Protein AF-A0A498J2A1-F1 (afdb_monomer)

Nearest PDB structures (foldseek):
  5bum-assembly1_B  TM=9.094E-01  e=3.222E-04  Equisetum arvense
  4pxv-assembly2_B  TM=9.288E-01  e=8.949E-04  Pteris ryukyuensis
  5k2l-assembly1_A  TM=9.044E-01  e=4.587E-03  Volvox carteri f. nagariensis
  5c8q-assembly1_B  TM=7.916E-01  e=1.917E-02  Pyricularia oryzae
  5jcd-assembly2_B  TM=8.273E-01  e=5.324E-02  Oryza sativa Japonica Group

Mean predicted aligned error: 19.8 Å

InterPro domains:
  IPR018392 LysM domain [PF01476] (88-125)
  IPR018392 LysM domain [PS51782] (82-126)
  IPR018392 LysM domain [cd00118] (83-124)
  IPR036779 LysM domain superfamily [G3DSA:3.10.350.10] (79-126)
  IPR036779 LysM domain superfamily [SSF54106] (81-125)
  IPR052210 Secreted LysM effector LysM1-like [PTHR34997] (77-129)

F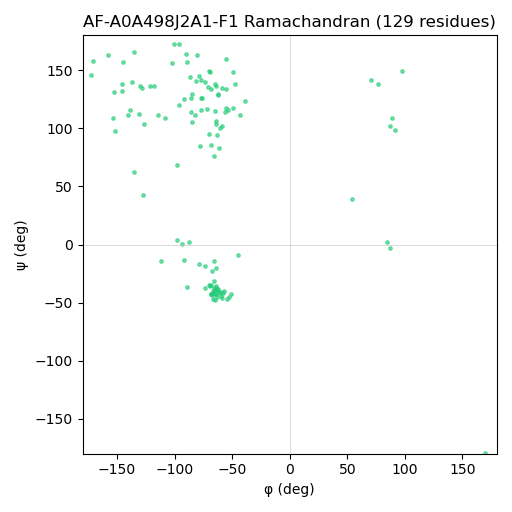oldseek 3Di:
DDDDDDDDDDDDDDDDDDDDDDDDDDDDDDDPDPDDPDPPPDPPPPCVVVVVVVVVVVVVVVVVVVVVCPDPPPDQPKFFPDKDFAAPPDALVVLCVVLVHDSVVQCLNVVVDDRVPDDGRDIGRSDIDGD

Structure (mmCIF, N/CA/C/O backbone):
data_AF-A0A498J2A1-F1
#
_entry.id   AF-A0A498J2A1-F1
#
loop_
_atom_site.group_PDB
_atom_site.id
_atom_site.type_symbol
_atom_site.label_atom_id
_atom_site.label_alt_id
_atom_site.label_comp_id
_atom_site.label_asym_id
_atom_site.label_entity_id
_atom_site.label_seq_id
_atom_site.pdbx_PDB_ins_code
_atom_site.Cartn_x
_atom_site.Cartn_y
_atom_site.Cartn_z
_atom_site.occupancy
_atom_site.B_iso_or_equiv
_atom_site.auth_seq_id
_atom_site.auth_comp_id
_atom_site.auth_asym_id
_atom_site.auth_atom_id
_atom_site.pdbx_PDB_model_num
ATOM 1 N N . MET A 1 1 ? 26.242 24.505 23.181 1.00 42.50 1 MET A N 1
ATOM 2 C CA . MET A 1 1 ? 27.355 23.572 23.480 1.00 42.50 1 MET A CA 1
ATOM 3 C C . MET A 1 1 ? 28.491 23.822 22.497 1.00 42.50 1 MET A C 1
ATOM 5 O O . MET A 1 1 ? 28.231 24.284 21.398 1.00 42.50 1 MET A O 1
ATOM 9 N N . LYS A 1 2 ? 29.730 23.666 22.969 1.00 45.69 2 LYS A N 1
ATOM 10 C CA . LYS A 1 2 ? 30.971 24.278 22.465 1.00 45.69 2 LYS A CA 1
ATOM 11 C C . LYS A 1 2 ? 31.439 23.726 21.110 1.00 45.69 2 LYS A C 1
ATOM 13 O O . LYS A 1 2 ? 31.528 22.516 20.944 1.00 45.69 2 LYS A O 1
ATOM 18 N N . SER A 1 3 ? 31.841 24.628 20.217 1.00 42.84 3 SER A N 1
ATOM 19 C CA . SER A 1 3 ? 32.760 24.374 19.101 1.00 42.84 3 SER A CA 1
ATOM 20 C C . SER A 1 3 ? 34.146 24.003 19.633 1.00 42.84 3 SER A C 1
ATOM 22 O O . SER A 1 3 ? 34.620 24.685 20.538 1.00 42.84 3 SER A O 1
ATOM 24 N N . PHE A 1 4 ? 34.829 23.011 19.054 1.00 43.72 4 PHE A N 1
ATOM 25 C CA . PHE A 1 4 ? 36.290 22.893 19.151 1.00 43.72 4 PHE A CA 1
ATOM 26 C C . PHE A 1 4 ? 36.890 22.304 17.866 1.00 43.72 4 PHE A C 1
ATOM 28 O O . PHE A 1 4 ? 36.383 21.348 17.289 1.00 43.72 4 PHE A O 1
ATOM 35 N N . GLN A 1 5 ? 37.939 22.986 17.417 1.00 46.00 5 GLN A N 1
ATOM 36 C CA . GLN A 1 5 ? 38.647 22.902 16.143 1.00 46.00 5 GLN A CA 1
ATOM 37 C C . GLN A 1 5 ? 39.658 21.747 16.057 1.00 46.00 5 GLN A C 1
ATOM 39 O O . GLN A 1 5 ? 40.117 21.218 17.068 1.00 46.00 5 GLN A O 1
ATOM 44 N N . LEU A 1 6 ? 40.032 21.441 14.807 1.00 41.44 6 LEU A N 1
ATOM 45 C CA . LEU A 1 6 ? 41.112 20.554 14.367 1.00 41.44 6 LEU A CA 1
ATOM 46 C C . LEU A 1 6 ? 42.463 20.836 15.052 1.00 41.44 6 LEU A C 1
ATOM 48 O O . LEU A 1 6 ? 42.846 21.987 15.253 1.00 41.44 6 LEU A O 1
ATOM 52 N N . SER A 1 7 ? 43.263 19.781 15.238 1.00 43.12 7 SER A N 1
ATOM 53 C CA . SER A 1 7 ? 44.711 19.883 15.454 1.00 43.12 7 SER A CA 1
ATOM 54 C C . SER A 1 7 ? 45.454 18.925 14.518 1.00 43.12 7 SER A C 1
ATOM 56 O O . SER A 1 7 ? 45.348 17.707 14.632 1.00 43.12 7 SER A O 1
ATOM 58 N N . GLN A 1 8 ? 46.187 19.500 13.561 1.00 42.88 8 GLN A N 1
ATOM 59 C CA . GLN A 1 8 ? 47.199 18.823 12.749 1.00 42.88 8 GLN A CA 1
ATOM 60 C C . GLN A 1 8 ? 48.502 18.678 13.551 1.00 42.88 8 GLN A C 1
ATOM 62 O O . GLN A 1 8 ? 48.917 19.624 14.220 1.00 42.88 8 GLN A O 1
ATOM 67 N N . ARG A 1 9 ? 49.237 17.574 13.361 1.00 42.66 9 ARG A N 1
ATOM 68 C CA . ARG A 1 9 ? 50.702 17.556 13.517 1.00 42.66 9 ARG A CA 1
ATOM 69 C C . ARG A 1 9 ? 51.355 16.737 12.407 1.00 42.66 9 ARG A C 1
ATOM 71 O O . ARG A 1 9 ? 51.170 15.531 12.313 1.00 42.66 9 ARG A O 1
ATOM 78 N N . ARG A 1 10 ? 52.139 17.441 11.587 1.00 47.00 10 ARG A N 1
ATOM 79 C CA . ARG A 1 10 ? 53.214 16.908 10.741 1.00 47.00 10 ARG A CA 1
ATOM 80 C C . ARG A 1 10 ? 54.376 16.437 11.615 1.00 47.00 10 ARG A C 1
ATOM 82 O O . ARG A 1 10 ? 54.718 17.119 12.579 1.00 47.00 10 ARG A O 1
ATOM 89 N N . SER A 1 11 ? 55.086 15.414 11.158 1.00 49.41 11 SER A N 1
ATOM 90 C CA . SER A 1 11 ? 56.524 15.274 11.406 1.00 49.41 11 SER A CA 1
ATOM 91 C C . SER A 1 11 ? 57.179 14.473 10.279 1.00 49.41 11 SER A C 1
ATOM 93 O O . SER A 1 11 ? 56.659 13.453 9.838 1.00 49.41 11 SER A O 1
ATOM 95 N N . SER A 1 12 ? 58.281 15.030 9.785 1.00 47.72 12 SER A N 1
ATOM 96 C CA . SER A 1 12 ? 59.022 14.718 8.560 1.00 47.72 12 SER A CA 1
ATOM 97 C C . SER A 1 12 ? 60.217 13.778 8.792 1.00 47.72 12 SER A C 1
ATOM 99 O O . SER A 1 12 ? 60.669 13.665 9.925 1.00 47.72 12 SER A O 1
ATOM 101 N N . PHE A 1 13 ? 60.830 13.334 7.676 1.00 37.66 13 PHE A N 1
ATOM 102 C CA . PHE A 1 13 ? 62.274 13.031 7.503 1.00 37.66 13 PHE A CA 1
ATOM 103 C C . PHE A 1 13 ? 62.749 11.690 8.126 1.00 37.66 13 PHE A C 1
ATOM 105 O O . PHE A 1 13 ? 62.314 11.332 9.205 1.00 37.66 13 PHE A O 1
ATOM 112 N N . ALA A 1 14 ? 63.603 10.849 7.529 1.00 41.91 14 ALA A N 1
ATOM 113 C CA . ALA A 1 14 ? 64.757 11.100 6.672 1.00 41.91 14 ALA A CA 1
ATOM 114 C C . ALA A 1 14 ? 65.108 9.884 5.779 1.00 41.91 14 ALA A C 1
ATOM 116 O O . ALA A 1 14 ? 64.701 8.754 6.033 1.00 41.91 14 ALA A O 1
ATOM 117 N N . ARG A 1 15 ? 65.909 10.169 4.747 1.00 48.75 15 ARG A N 1
ATOM 118 C CA . ARG A 1 15 ? 66.542 9.279 3.760 1.00 48.75 15 ARG A CA 1
ATOM 119 C C . ARG A 1 15 ? 67.886 8.777 4.322 1.00 48.75 15 ARG A C 1
ATOM 121 O O . ARG A 1 15 ? 68.576 9.561 4.969 1.00 48.75 15 ARG A O 1
ATOM 128 N N . GLY A 1 16 ? 68.274 7.531 4.053 1.00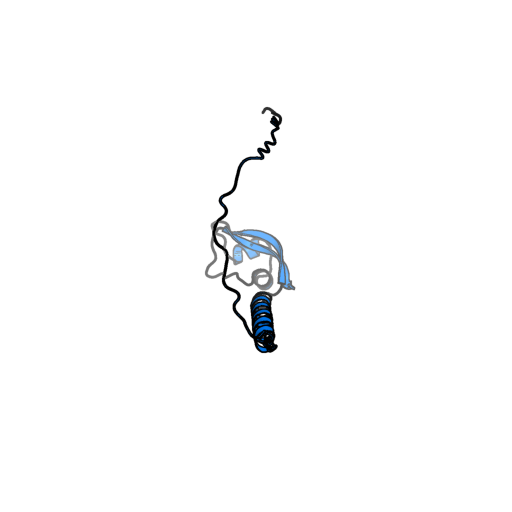 38.81 16 GLY A N 1
ATOM 129 C CA . GLY A 1 16 ? 69.581 6.994 4.448 1.00 38.81 16 GLY A CA 1
ATOM 130 C C . GLY A 1 16 ? 70.058 5.902 3.495 1.00 38.81 16 GLY A C 1
ATOM 131 O O . GLY A 1 16 ? 69.640 4.756 3.620 1.00 38.81 16 GLY A O 1
ATOM 132 N N . ASP A 1 17 ? 70.916 6.288 2.552 1.00 45.59 17 ASP A N 1
ATOM 133 C CA . ASP A 1 17 ? 71.731 5.398 1.724 1.00 45.59 17 ASP A CA 1
ATOM 134 C C . ASP A 1 17 ? 72.979 4.973 2.514 1.00 45.59 17 ASP A C 1
ATOM 136 O O . ASP A 1 17 ? 73.597 5.800 3.187 1.00 45.59 17 ASP A O 1
ATOM 140 N N . ALA A 1 18 ? 73.397 3.713 2.389 1.00 48.06 18 ALA A N 1
ATOM 141 C CA . ALA A 1 18 ? 74.737 3.279 2.779 1.00 48.06 18 ALA A CA 1
ATOM 142 C C . ALA A 1 18 ? 75.270 2.274 1.753 1.00 48.06 18 ALA A C 1
ATOM 144 O O . ALA A 1 18 ? 74.757 1.169 1.588 1.00 48.06 18 ALA A O 1
ATOM 145 N N . SER A 1 19 ? 76.285 2.741 1.036 1.00 40.69 19 SER A N 1
ATOM 146 C CA . SER A 1 19 ? 77.085 2.049 0.034 1.00 40.69 19 SER A CA 1
ATOM 147 C C . SER A 1 19 ? 78.303 1.375 0.683 1.00 40.69 19 SER A C 1
ATOM 149 O O . SER A 1 19 ? 78.728 1.802 1.756 1.00 40.69 19 SER A O 1
ATOM 151 N N . SER A 1 20 ? 78.922 0.440 -0.056 1.00 39.47 20 SER A N 1
ATOM 152 C CA . SER A 1 20 ? 80.281 -0.135 0.102 1.00 39.47 20 SER A CA 1
ATOM 153 C C . SER A 1 20 ? 80.498 -1.059 1.325 1.00 39.47 20 SER A C 1
ATOM 155 O O . SER A 1 20 ? 79.963 -0.813 2.391 1.00 39.47 20 SER A O 1
ATOM 157 N N . ASP A 1 21 ? 81.241 -2.171 1.282 1.00 42.34 21 ASP A N 1
ATOM 158 C CA . ASP A 1 21 ? 82.479 -2.401 0.543 1.00 42.34 21 ASP A CA 1
ATOM 159 C C . ASP A 1 21 ? 82.930 -3.888 0.574 1.00 42.34 21 ASP A C 1
ATOM 161 O O . ASP A 1 21 ? 82.647 -4.628 1.512 1.00 42.34 21 ASP A O 1
ATOM 165 N N . PHE A 1 22 ? 83.752 -4.238 -0.423 1.00 36.44 22 PHE A N 1
ATOM 166 C CA . PHE A 1 22 ? 84.910 -5.159 -0.384 1.00 36.44 22 PHE A CA 1
ATOM 167 C C . PHE A 1 22 ? 84.823 -6.692 -0.590 1.00 36.44 22 PHE A C 1
ATOM 169 O O . PHE A 1 22 ? 84.742 -7.490 0.335 1.00 36.44 22 PHE A O 1
ATOM 176 N N . ARG A 1 23 ? 85.224 -7.029 -1.830 1.00 41.25 23 ARG A N 1
ATOM 177 C CA . ARG A 1 23 ? 86.470 -7.730 -2.239 1.00 41.25 23 ARG A CA 1
ATOM 178 C C . ARG A 1 23 ? 86.457 -9.252 -2.493 1.00 41.25 23 ARG A C 1
ATOM 180 O O . ARG A 1 23 ? 85.656 -9.991 -1.940 1.00 41.25 23 ARG A O 1
ATOM 187 N N . PRO A 1 24 ? 87.334 -9.697 -3.424 1.00 45.34 24 PRO A N 1
ATOM 188 C CA . PRO A 1 24 ? 87.098 -10.839 -4.292 1.00 45.34 24 PRO A CA 1
ATOM 189 C C . PRO A 1 24 ? 87.850 -12.087 -3.831 1.00 45.34 24 PRO A C 1
ATOM 191 O O . PRO A 1 24 ? 88.928 -12.000 -3.247 1.00 45.34 24 PRO A O 1
ATOM 194 N N . LEU A 1 25 ? 87.348 -13.251 -4.235 1.00 41.34 25 LEU A N 1
ATOM 195 C CA . LEU A 1 25 ? 88.160 -14.453 -4.361 1.00 41.34 25 LEU A CA 1
ATOM 196 C C . LEU A 1 25 ? 87.979 -15.004 -5.776 1.00 41.34 25 LEU A C 1
ATOM 198 O O . LEU A 1 25 ? 86.950 -15.569 -6.134 1.00 41.34 25 LEU A O 1
ATOM 202 N N . SER A 1 26 ? 89.012 -14.768 -6.586 1.00 41.59 26 SER A N 1
ATOM 203 C CA . SER A 1 26 ? 89.380 -15.611 -7.725 1.00 41.59 26 SER A CA 1
ATOM 204 C C . SER A 1 26 ? 89.384 -17.065 -7.272 1.00 41.59 26 SER A C 1
ATOM 206 O O . SER A 1 26 ? 89.882 -17.300 -6.185 1.00 41.59 26 SER A O 1
ATOM 208 N N . PHE A 1 27 ? 88.871 -18.004 -8.068 1.00 38.75 27 PHE A N 1
ATOM 209 C CA . PHE A 1 27 ? 89.599 -19.214 -8.462 1.00 38.75 27 PHE A CA 1
ATOM 210 C C . PHE A 1 27 ? 88.809 -19.999 -9.520 1.00 38.75 27 PHE A C 1
ATOM 212 O O . PHE A 1 27 ? 87.591 -20.118 -9.468 1.00 38.75 27 PHE A O 1
ATOM 219 N N . ALA A 1 28 ? 89.599 -20.603 -10.406 1.00 45.25 28 ALA A N 1
ATOM 220 C CA . ALA A 1 28 ? 89.309 -21.741 -11.271 1.00 45.25 28 ALA A CA 1
ATOM 221 C C . ALA A 1 28 ? 88.751 -21.458 -12.677 1.00 45.25 28 ALA A C 1
ATOM 223 O O . ALA A 1 28 ? 87.563 -21.299 -12.940 1.00 45.25 28 ALA A O 1
ATOM 224 N N . ASN A 1 29 ? 89.715 -21.503 -13.594 1.00 39.88 29 ASN A N 1
ATOM 225 C CA . ASN A 1 29 ? 89.586 -21.768 -15.013 1.00 39.88 29 ASN A CA 1
ATOM 226 C C . ASN A 1 29 ? 88.871 -23.093 -15.318 1.00 39.88 29 ASN A C 1
ATOM 228 O O . ASN A 1 29 ? 88.999 -24.070 -14.584 1.00 39.88 29 ASN A O 1
ATOM 232 N N . SER A 1 30 ? 88.378 -23.130 -16.559 1.00 37.06 30 SER A N 1
ATOM 233 C CA . SER A 1 30 ? 88.212 -24.309 -17.415 1.00 37.06 30 SER A CA 1
ATOM 234 C C . SER A 1 30 ? 86.886 -25.044 -17.276 1.00 37.06 30 SER A C 1
ATOM 236 O O . SER A 1 30 ? 86.695 -25.754 -16.303 1.00 37.06 30 SER A O 1
ATOM 238 N N . ILE A 1 31 ? 86.021 -24.933 -18.297 1.00 48.22 31 ILE A N 1
ATOM 239 C CA . ILE A 1 31 ? 85.766 -26.028 -19.253 1.00 48.22 31 ILE A CA 1
ATOM 240 C C . ILE A 1 31 ? 85.311 -25.405 -20.588 1.00 48.22 31 ILE A C 1
ATOM 242 O O . ILE A 1 31 ? 84.200 -24.889 -20.702 1.00 48.22 31 ILE A O 1
ATOM 246 N N . VAL A 1 32 ? 86.153 -25.454 -21.625 1.00 49.16 32 VAL A N 1
ATOM 247 C CA . VAL A 1 32 ? 85.698 -25.242 -23.010 1.00 49.16 32 VAL A CA 1
ATOM 248 C C . VAL A 1 32 ? 84.855 -26.458 -23.392 1.00 49.16 32 VAL A C 1
ATOM 250 O O . VAL A 1 32 ? 85.377 -27.492 -23.799 1.00 49.16 32 VAL A O 1
ATOM 253 N N . GLN A 1 33 ? 83.539 -26.350 -23.231 1.00 46.88 33 GLN A N 1
ATOM 254 C CA . GLN A 1 33 ? 82.595 -27.304 -23.801 1.00 46.88 33 GLN A CA 1
ATOM 255 C C . GLN A 1 33 ? 82.360 -26.902 -25.259 1.00 46.88 33 GLN A C 1
ATOM 257 O O . GLN A 1 33 ? 81.760 -25.863 -25.539 1.00 46.88 33 GLN A O 1
ATOM 262 N N . LYS A 1 34 ? 82.836 -27.720 -26.206 1.00 54.66 34 LYS A N 1
ATOM 263 C CA . LYS A 1 34 ? 82.427 -27.659 -27.619 1.00 54.66 34 LYS A CA 1
ATOM 264 C C . LYS A 1 34 ? 80.945 -28.046 -27.718 1.00 54.66 34 LYS A C 1
ATOM 266 O O . LYS A 1 34 ? 80.599 -29.161 -28.097 1.00 54.66 34 LYS A O 1
ATOM 271 N N . GLY A 1 35 ? 80.066 -27.127 -27.333 1.00 53.06 35 GLY A N 1
ATOM 272 C CA . GLY A 1 35 ? 78.623 -27.255 -27.464 1.00 53.06 35 GLY A CA 1
ATOM 273 C C . GLY A 1 35 ? 78.185 -26.785 -28.844 1.00 53.06 35 GLY A C 1
ATOM 274 O O . GLY A 1 35 ? 78.291 -25.608 -29.175 1.00 53.06 35 GLY A O 1
ATOM 275 N N . LYS A 1 36 ? 77.684 -27.710 -29.661 1.00 55.31 36 LYS A N 1
ATOM 276 C CA . LYS A 1 36 ? 76.944 -27.410 -30.889 1.00 55.31 36 LYS A CA 1
ATOM 277 C C . LYS A 1 36 ? 75.763 -26.509 -30.508 1.00 55.31 36 LYS A C 1
ATOM 279 O O . LYS A 1 36 ? 74.889 -26.964 -29.772 1.00 55.31 36 LYS A O 1
ATOM 284 N N . ILE A 1 37 ? 75.746 -25.255 -30.967 1.00 60.66 37 ILE A N 1
ATOM 285 C CA . ILE A 1 37 ? 74.598 -24.356 -30.790 1.00 60.66 37 ILE A CA 1
ATOM 286 C C . ILE A 1 37 ? 73.415 -25.021 -31.496 1.00 60.66 37 ILE A C 1
ATOM 288 O O . ILE A 1 37 ? 73.320 -25.007 -32.721 1.00 60.66 37 ILE A O 1
ATOM 292 N N . LYS A 1 38 ? 72.541 -25.674 -30.730 1.00 64.06 38 LYS A N 1
ATOM 293 C CA . LYS A 1 38 ? 71.208 -26.016 -31.211 1.00 64.06 38 LYS A CA 1
ATOM 294 C C . LYS A 1 38 ? 70.415 -24.723 -31.125 1.00 64.06 38 LYS A C 1
ATOM 296 O O . LYS A 1 38 ? 70.246 -24.180 -30.037 1.00 64.06 38 LYS A O 1
ATOM 301 N N . THR A 1 39 ? 69.992 -24.209 -32.273 1.00 56.81 39 THR A N 1
ATOM 302 C CA . THR A 1 39 ? 68.969 -23.170 -32.346 1.00 56.81 39 THR A CA 1
ATOM 303 C C . THR A 1 39 ? 67.801 -23.622 -31.484 1.00 56.81 39 THR A C 1
ATOM 305 O O . THR A 1 39 ? 67.229 -24.684 -31.729 1.00 56.81 39 THR A O 1
ATOM 308 N N . VAL A 1 40 ? 67.497 -22.869 -30.431 1.00 58.59 40 VAL A N 1
ATOM 309 C CA . VAL A 1 40 ? 66.274 -23.081 -29.663 1.00 58.59 40 VAL A CA 1
ATOM 310 C C . VAL A 1 40 ? 65.135 -22.784 -30.631 1.00 58.59 40 VAL A C 1
ATOM 312 O O . VAL A 1 40 ? 64.909 -21.630 -30.990 1.00 58.59 40 VAL A O 1
ATOM 315 N N . GLU A 1 41 ? 64.474 -23.824 -31.135 1.00 63.50 41 GLU A N 1
ATOM 316 C CA . GLU A 1 41 ? 63.243 -23.646 -31.891 1.00 63.50 41 GLU A CA 1
ATOM 317 C C . GLU A 1 41 ? 62.206 -23.072 -30.930 1.00 63.50 41 GLU A C 1
ATOM 319 O O . GLU A 1 41 ? 61.822 -23.692 -29.937 1.00 63.50 41 GLU A O 1
ATOM 324 N N . MET A 1 42 ? 61.792 -21.839 -31.206 1.00 60.09 42 MET A N 1
ATOM 325 C CA . MET A 1 42 ? 60.705 -21.192 -30.494 1.00 60.09 42 MET A CA 1
ATOM 326 C C . MET A 1 42 ? 59.444 -21.999 -30.788 1.00 60.09 42 MET A C 1
ATOM 328 O O . MET A 1 42 ? 58.913 -21.954 -31.900 1.00 60.09 42 MET A O 1
ATOM 332 N N . ALA A 1 43 ? 58.981 -22.770 -29.804 1.00 60.28 43 ALA A N 1
ATOM 333 C CA . ALA A 1 43 ? 57.716 -23.474 -29.902 1.00 60.28 43 ALA A CA 1
ATOM 334 C C . ALA A 1 43 ? 56.625 -22.452 -30.251 1.00 60.28 43 ALA A C 1
ATOM 336 O O . ALA A 1 43 ? 56.355 -21.520 -29.490 1.00 60.28 43 ALA A O 1
ATOM 337 N N . LYS A 1 44 ? 56.020 -22.610 -31.433 1.00 60.53 44 LYS A N 1
ATOM 338 C CA . LYS A 1 44 ? 54.881 -21.814 -31.885 1.00 60.53 44 LYS A CA 1
ATOM 339 C C . LYS A 1 44 ? 53.730 -22.089 -30.926 1.00 60.53 44 LYS A C 1
ATOM 341 O O . LYS A 1 44 ? 53.020 -23.081 -31.079 1.00 60.53 44 LYS A O 1
ATOM 346 N N . SER A 1 45 ? 53.592 -21.238 -29.911 1.00 55.12 45 SER A N 1
ATOM 347 C CA . SER A 1 45 ? 52.483 -21.284 -28.965 1.00 55.12 45 SER A CA 1
ATOM 348 C C . SER A 1 45 ? 51.201 -21.129 -29.769 1.00 55.12 45 SER A C 1
ATOM 350 O O . SER A 1 45 ? 50.888 -20.059 -30.294 1.00 55.12 45 SER A O 1
ATOM 352 N N . GLY A 1 46 ? 50.525 -22.254 -29.989 1.00 63.31 46 GLY A N 1
ATOM 353 C CA . GLY A 1 46 ? 49.272 -22.280 -30.710 1.00 63.31 46 GLY A CA 1
ATOM 354 C C . GLY A 1 46 ? 48.285 -21.390 -29.974 1.00 63.31 46 GLY A C 1
ATOM 355 O O . GLY A 1 46 ? 48.129 -21.487 -28.757 1.00 63.31 46 GLY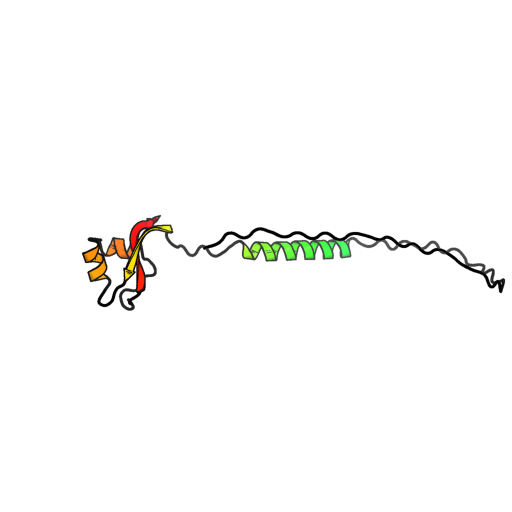 A O 1
ATOM 356 N N . ASN A 1 47 ? 47.579 -20.570 -30.740 1.00 66.06 47 ASN A N 1
ATOM 357 C CA . ASN A 1 47 ? 46.433 -19.767 -30.328 1.00 66.06 47 ASN A CA 1
ATOM 358 C C . ASN A 1 47 ? 45.394 -20.512 -29.465 1.00 66.06 47 ASN A C 1
ATOM 360 O O . ASN A 1 47 ? 44.544 -19.845 -28.912 1.00 66.06 47 ASN A O 1
ATOM 364 N N . LYS A 1 48 ? 45.476 -21.837 -29.288 1.00 71.31 48 LYS A N 1
ATOM 365 C CA . LYS A 1 48 ? 44.666 -22.671 -28.385 1.00 71.31 48 LYS A CA 1
ATOM 366 C C . LYS A 1 48 ? 44.611 -22.158 -26.940 1.00 71.31 48 LYS A C 1
ATOM 368 O O . LYS A 1 48 ? 43.542 -22.140 -26.336 1.00 71.31 48 LYS A O 1
ATOM 373 N N . MET A 1 49 ? 45.744 -21.716 -26.385 1.00 77.69 49 MET A N 1
ATOM 374 C CA . MET A 1 49 ? 45.762 -21.148 -25.028 1.00 77.69 49 MET A CA 1
ATOM 375 C C . MET A 1 49 ? 45.150 -19.748 -25.003 1.00 77.69 49 MET A C 1
ATOM 377 O O . MET A 1 49 ? 44.401 -19.425 -24.090 1.00 77.69 49 MET A O 1
ATOM 381 N N . ALA A 1 50 ? 45.385 -18.948 -26.045 1.00 80.94 50 ALA A N 1
ATOM 382 C CA . ALA A 1 50 ? 44.733 -17.652 -26.202 1.00 80.94 50 ALA A CA 1
ATOM 383 C C . ALA A 1 50 ? 43.219 -17.803 -26.427 1.00 80.94 50 ALA A C 1
ATOM 385 O O . ALA A 1 50 ? 42.445 -17.036 -25.875 1.00 80.94 50 ALA A O 1
ATOM 386 N N . THR A 1 51 ? 42.768 -18.819 -27.167 1.00 84.56 51 THR A N 1
ATOM 387 C CA . THR A 1 51 ? 41.346 -19.128 -27.353 1.00 84.56 51 THR A CA 1
ATOM 388 C C . THR A 1 51 ? 40.721 -19.630 -26.065 1.00 84.56 51 THR A C 1
ATOM 390 O O . THR A 1 51 ? 39.578 -19.290 -25.802 1.00 84.56 51 THR A O 1
ATOM 393 N N . LEU A 1 52 ? 41.457 -20.382 -25.241 1.00 86.38 52 LEU A N 1
ATOM 394 C CA . LEU A 1 52 ? 40.984 -20.815 -23.928 1.00 86.38 52 LEU A CA 1
ATOM 395 C C . LEU A 1 52 ? 40.854 -19.627 -22.963 1.00 86.38 52 LEU A C 1
ATOM 397 O O . LEU A 1 52 ? 39.832 -19.497 -22.299 1.00 86.38 52 LEU A O 1
ATOM 401 N N . LEU A 1 53 ? 41.829 -18.713 -22.949 1.00 86.31 53 LEU A N 1
ATOM 402 C CA . LEU A 1 53 ? 41.745 -17.465 -22.184 1.00 86.31 53 LEU A CA 1
ATOM 403 C C . LEU A 1 53 ? 40.595 -16.570 -22.673 1.00 86.31 53 LEU A C 1
ATOM 405 O O . LEU A 1 53 ? 39.805 -16.098 -21.862 1.00 86.31 53 LEU A O 1
ATOM 409 N N . ASN A 1 54 ? 40.442 -16.396 -23.988 1.00 84.50 54 ASN A N 1
ATOM 410 C CA . ASN A 1 54 ? 39.331 -15.643 -24.576 1.00 84.50 54 ASN A CA 1
ATOM 411 C C . ASN A 1 54 ? 37.973 -16.286 -24.254 1.00 84.50 54 ASN A C 1
ATOM 413 O O . ASN A 1 54 ? 37.020 -15.574 -23.954 1.00 84.50 54 ASN A O 1
ATOM 417 N N . LEU A 1 55 ? 37.882 -17.618 -24.256 1.00 91.25 55 LEU A N 1
ATOM 418 C CA . LEU A 1 55 ? 36.658 -18.335 -23.902 1.00 91.25 55 LEU A CA 1
ATOM 419 C C . LEU A 1 55 ? 36.286 -18.119 -22.428 1.00 91.25 55 LEU A C 1
ATOM 421 O O . LEU A 1 55 ? 35.126 -17.845 -22.134 1.00 91.25 55 LEU A O 1
ATOM 425 N N . ILE A 1 56 ? 37.262 -18.169 -21.516 1.00 92.88 56 ILE A N 1
ATOM 426 C CA . ILE A 1 56 ? 37.061 -17.881 -20.085 1.00 92.88 56 ILE A CA 1
ATOM 427 C C . ILE A 1 56 ? 36.602 -16.433 -19.872 1.00 92.88 56 ILE A C 1
ATOM 429 O O . ILE A 1 56 ? 35.708 -16.192 -19.059 1.00 92.88 56 ILE A O 1
ATOM 433 N N . LEU A 1 57 ? 37.167 -15.476 -20.615 1.00 91.94 57 LEU A N 1
ATOM 434 C CA . LEU A 1 57 ? 36.767 -14.067 -20.548 1.00 91.94 57 LEU A CA 1
ATOM 435 C C . LEU A 1 57 ? 35.321 -13.865 -21.021 1.00 91.94 57 LEU A C 1
ATOM 437 O O . LEU A 1 57 ? 34.557 -13.163 -20.361 1.00 91.94 57 LEU A O 1
ATOM 441 N N . VAL A 1 58 ? 34.919 -14.525 -22.111 1.00 92.19 58 VAL A N 1
ATOM 442 C CA . VAL A 1 58 ? 33.540 -14.464 -22.624 1.00 92.19 58 VAL A CA 1
ATOM 443 C C . VAL A 1 58 ? 32.558 -15.141 -21.664 1.00 92.19 58 VAL A C 1
ATOM 445 O O . VAL A 1 58 ? 31.516 -14.567 -21.366 1.00 92.19 58 VAL A O 1
ATOM 448 N N . LEU A 1 59 ? 32.895 -16.314 -21.117 1.00 90.81 59 LEU A N 1
ATOM 449 C CA . LEU A 1 59 ? 32.075 -17.003 -20.110 1.00 90.81 59 LEU A CA 1
ATOM 450 C C . LEU A 1 59 ? 31.886 -16.149 -18.851 1.00 90.81 59 LEU A C 1
ATOM 452 O O . LEU A 1 59 ? 30.766 -16.008 -18.367 1.00 90.81 59 LEU A O 1
ATOM 456 N N . SER A 1 60 ? 32.961 -15.527 -18.362 1.00 90.50 60 SER A N 1
ATOM 457 C CA . SER A 1 60 ? 32.906 -14.602 -17.222 1.00 90.50 60 SER A CA 1
ATOM 458 C C . SER A 1 60 ? 31.990 -13.408 -17.507 1.00 90.50 60 SER A C 1
ATOM 460 O O . SER A 1 60 ? 31.203 -13.022 -16.648 1.00 90.50 60 SER A O 1
ATOM 462 N N . LEU A 1 61 ? 32.037 -12.854 -18.722 1.00 87.75 61 LEU A N 1
ATOM 463 C CA . LEU A 1 61 ? 31.180 -11.739 -19.128 1.00 87.75 61 LEU A CA 1
ATOM 464 C C . LEU A 1 61 ? 29.696 -12.141 -19.202 1.00 87.75 61 LEU A C 1
ATOM 466 O O . LEU A 1 61 ? 28.839 -11.402 -18.727 1.00 87.75 61 LEU A O 1
ATOM 470 N N . VAL A 1 62 ? 29.390 -13.329 -19.733 1.00 85.88 62 VAL A N 1
ATOM 471 C CA . VAL A 1 62 ? 28.015 -13.860 -19.832 1.00 85.88 62 VAL A CA 1
ATOM 472 C C . VAL A 1 62 ? 27.397 -14.106 -18.451 1.00 85.88 62 VAL A C 1
ATOM 474 O O . VAL A 1 62 ? 26.220 -13.806 -18.234 1.00 85.88 62 VAL A O 1
ATOM 477 N N . LEU A 1 63 ? 28.189 -14.590 -17.491 1.00 83.62 63 LEU A N 1
ATOM 478 C CA . LEU A 1 63 ? 27.731 -14.780 -16.112 1.00 83.62 63 LEU A CA 1
ATOM 479 C C . LEU A 1 63 ? 27.374 -13.450 -15.432 1.00 83.62 63 LEU A C 1
ATOM 481 O O . LEU A 1 63 ? 26.390 -13.390 -14.700 1.00 83.62 63 LEU A O 1
ATOM 485 N N . MET A 1 64 ? 28.110 -12.372 -15.720 1.00 80.12 64 MET A N 1
ATOM 486 C CA . MET A 1 64 ? 27.791 -11.035 -15.204 1.00 80.12 64 MET A CA 1
ATOM 487 C C . MET A 1 64 ? 26.513 -10.455 -15.833 1.00 80.12 64 MET A C 1
ATOM 489 O O . MET A 1 64 ? 25.739 -9.799 -15.139 1.00 80.12 64 MET A O 1
ATOM 493 N N . ILE A 1 65 ? 26.250 -10.728 -17.118 1.00 77.50 65 ILE A N 1
ATOM 494 C CA . ILE A 1 65 ? 25.033 -10.267 -17.818 1.00 77.50 65 ILE A CA 1
ATOM 495 C C . ILE A 1 65 ? 23.770 -10.914 -17.227 1.00 77.50 65 ILE A C 1
ATOM 497 O O . ILE A 1 65 ? 22.730 -10.267 -17.142 1.00 77.50 65 ILE A O 1
ATOM 501 N N . SER A 1 66 ? 23.873 -12.144 -16.718 1.00 71.88 66 SER A N 1
ATOM 502 C CA . SER A 1 66 ? 22.742 -12.866 -16.111 1.00 71.88 66 SER A CA 1
ATOM 503 C C . SER A 1 66 ? 22.216 -12.226 -14.811 1.00 71.88 66 SER A C 1
ATOM 505 O O . SER A 1 66 ? 21.125 -12.566 -14.365 1.00 71.88 66 SER A O 1
ATOM 507 N N . ILE A 1 67 ? 22.964 -11.299 -14.197 1.00 65.12 67 ILE A N 1
ATOM 508 C CA . ILE A 1 67 ? 22.570 -10.587 -12.964 1.00 65.12 67 ILE A CA 1
ATOM 509 C C . ILE A 1 67 ? 21.844 -9.262 -13.287 1.00 65.12 67 ILE A C 1
ATOM 511 O O . ILE A 1 67 ? 21.210 -8.675 -12.415 1.00 65.12 67 ILE A O 1
ATOM 515 N N . ALA A 1 68 ? 21.899 -8.786 -14.538 1.00 60.00 68 ALA A N 1
ATOM 516 C CA . ALA A 1 68 ? 21.296 -7.511 -14.939 1.00 60.00 68 ALA A CA 1
ATOM 517 C C . ALA A 1 68 ? 19.775 -7.589 -15.159 1.00 60.00 68 ALA A C 1
ATOM 519 O O . ALA A 1 68 ? 19.097 -6.564 -15.155 1.00 60.00 68 ALA A O 1
ATOM 520 N N . GLU A 1 69 ? 19.223 -8.791 -15.309 1.00 64.81 69 GLU A N 1
ATOM 521 C CA . GLU A 1 69 ? 1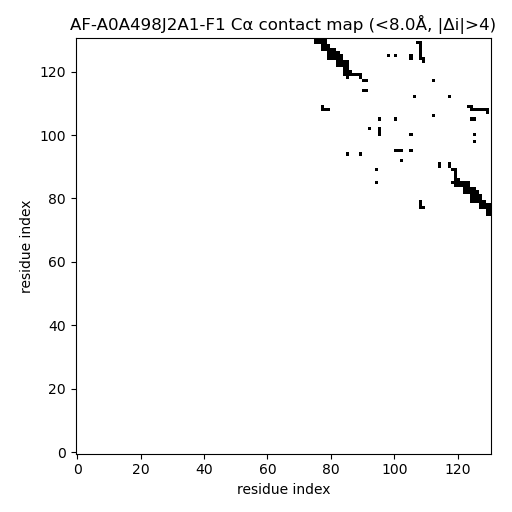7.785 -9.004 -15.454 1.00 64.81 69 GLU A CA 1
ATOM 522 C C . GLU A 1 69 ? 17.178 -9.389 -14.105 1.00 64.81 69 GLU A C 1
ATOM 524 O O . GLU A 1 69 ? 16.715 -10.508 -13.871 1.00 64.81 69 GLU A O 1
ATOM 529 N N . SER A 1 70 ? 17.174 -8.426 -13.183 1.00 62.91 70 SER A N 1
ATOM 530 C CA . SER A 1 70 ? 16.250 -8.469 -12.054 1.00 62.91 70 SER A CA 1
ATOM 531 C C . SER A 1 70 ? 14.839 -8.595 -12.620 1.00 62.91 70 SER A C 1
ATOM 533 O O . SER A 1 70 ? 14.383 -7.738 -13.376 1.00 62.91 70 SER A O 1
ATOM 535 N N . ARG A 1 71 ? 14.178 -9.707 -12.292 1.00 59.41 71 ARG A N 1
ATOM 536 C CA . ARG A 1 71 ? 12.817 -10.046 -12.710 1.00 59.41 71 ARG A CA 1
ATOM 537 C C . ARG A 1 71 ? 11.915 -8.816 -12.595 1.00 59.41 71 ARG A C 1
ATOM 539 O O . ARG A 1 71 ? 11.572 -8.417 -11.487 1.00 59.41 71 ARG A O 1
ATOM 546 N N . LYS A 1 72 ? 11.465 -8.268 -13.726 1.00 55.75 72 LYS A N 1
ATOM 547 C CA . LYS A 1 72 ? 10.190 -7.552 -13.746 1.00 55.75 72 LYS A CA 1
ATOM 548 C C . LYS A 1 72 ? 9.106 -8.601 -13.535 1.00 55.75 72 LYS A C 1
ATOM 550 O O . LYS A 1 72 ? 8.583 -9.167 -14.491 1.00 55.75 72 LYS A O 1
ATOM 555 N N . LEU A 1 73 ? 8.818 -8.912 -12.273 1.00 52.97 73 LEU A N 1
ATOM 556 C CA . LEU A 1 73 ? 7.460 -9.312 -11.950 1.00 52.97 73 LEU A CA 1
ATOM 557 C C . LEU A 1 73 ? 6.614 -8.087 -12.295 1.00 52.97 73 LEU A C 1
ATOM 559 O O . LEU A 1 73 ? 7.025 -6.974 -11.973 1.00 52.97 73 LEU A O 1
ATOM 563 N N . GLY A 1 74 ? 5.542 -8.277 -13.059 1.00 59.81 74 GLY A N 1
ATOM 564 C CA . GLY A 1 74 ? 4.608 -7.210 -13.394 1.00 59.81 74 GLY A CA 1
ATOM 565 C C . GLY A 1 74 ? 3.974 -6.679 -12.119 1.00 59.81 74 GLY A C 1
ATOM 566 O O . GLY A 1 74 ? 2.910 -7.128 -11.719 1.00 59.81 74 G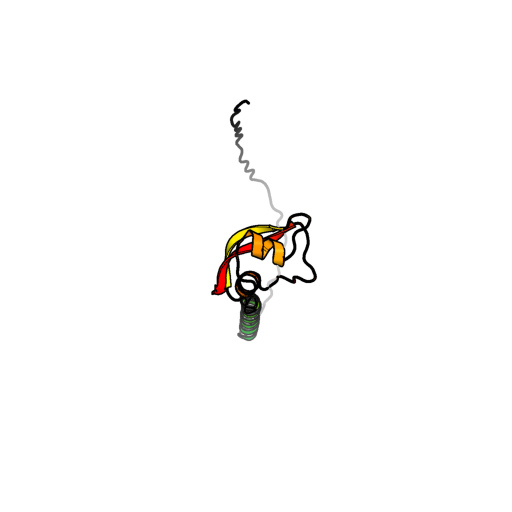LY A O 1
ATOM 567 N N . GLU A 1 75 ? 4.681 -5.782 -11.453 1.00 61.41 75 GLU A N 1
ATOM 568 C CA . GLU A 1 75 ? 4.124 -4.845 -10.511 1.00 61.41 75 GLU A CA 1
ATOM 569 C C . GLU A 1 75 ? 3.656 -3.702 -11.402 1.00 61.41 75 GLU A C 1
ATOM 571 O O . GLU A 1 75 ? 4.476 -2.997 -12.000 1.00 61.41 75 GLU A O 1
ATOM 576 N N . GLU A 1 76 ? 2.336 -3.618 -11.597 1.00 67.31 76 GLU A N 1
ATOM 577 C CA . GLU A 1 76 ? 1.691 -2.360 -11.979 1.00 67.31 76 GLU A CA 1
ATOM 578 C C . GLU A 1 76 ? 2.394 -1.263 -11.182 1.00 67.31 76 GLU A C 1
ATOM 580 O O . GLU A 1 76 ? 2.555 -1.393 -9.961 1.00 67.31 76 GLU A O 1
ATOM 585 N N . ALA A 1 77 ? 2.940 -0.263 -11.866 1.00 80.25 77 ALA A N 1
ATOM 586 C CA . ALA A 1 77 ? 3.841 0.672 -11.216 1.00 80.25 77 ALA A CA 1
ATOM 587 C C . ALA A 1 77 ? 2.995 1.652 -10.403 1.00 80.25 77 ALA A C 1
ATOM 589 O O . ALA A 1 77 ? 2.641 2.731 -10.875 1.00 80.25 77 ALA A O 1
ATOM 590 N N . VAL A 1 78 ? 2.643 1.261 -9.179 1.00 91.06 78 VAL A N 1
ATOM 591 C CA . VAL A 1 78 ? 1.857 2.091 -8.273 1.00 91.06 78 VAL A CA 1
ATOM 592 C C . VAL A 1 78 ? 2.730 3.235 -7.763 1.00 91.06 78 VAL A C 1
ATOM 594 O O . VAL A 1 78 ? 3.730 3.026 -7.074 1.00 91.06 78 VAL A O 1
ATOM 597 N N . ALA A 1 79 ? 2.343 4.461 -8.099 1.00 93.12 79 ALA A N 1
ATOM 598 C CA . ALA A 1 79 ? 2.848 5.663 -7.458 1.00 93.12 79 ALA A CA 1
ATOM 599 C C . ALA A 1 79 ? 2.006 5.935 -6.209 1.00 93.12 79 ALA A C 1
ATOM 601 O O . ALA A 1 79 ? 0.784 5.999 -6.296 1.00 93.12 79 ALA A O 1
ATOM 602 N N . CYS A 1 80 ? 2.658 6.077 -5.059 1.00 95.25 80 CYS A N 1
ATOM 603 C CA . CYS A 1 80 ? 2.010 6.332 -3.780 1.00 95.25 80 CYS A CA 1
ATOM 604 C C . CYS A 1 80 ? 2.415 7.717 -3.278 1.00 95.25 80 CYS A C 1
ATOM 606 O O . CYS A 1 80 ? 3.582 7.938 -2.948 1.00 95.25 80 CYS A O 1
ATOM 608 N N . ASP A 1 81 ? 1.457 8.638 -3.255 1.00 95.50 81 ASP A N 1
ATOM 609 C CA . ASP A 1 81 ? 1.676 10.046 -2.916 1.00 95.50 81 ASP A CA 1
ATOM 610 C C . ASP A 1 81 ? 1.524 10.288 -1.409 1.00 95.50 81 ASP A C 1
ATOM 612 O O . ASP A 1 81 ? 2.293 11.046 -0.813 1.00 95.50 81 ASP A O 1
ATOM 616 N N . SER A 1 82 ? 0.581 9.579 -0.780 1.00 96.94 82 SER A N 1
ATOM 617 C CA . SER A 1 82 ? 0.315 9.647 0.659 1.00 96.94 82 SER A CA 1
ATOM 618 C C . SER A 1 82 ? 0.260 8.251 1.278 1.00 96.94 82 SER A C 1
ATOM 620 O O . SER A 1 82 ? -0.361 7.333 0.738 1.00 96.94 82 SER A O 1
ATOM 622 N N . VAL A 1 83 ? 0.889 8.107 2.448 1.00 97.06 83 VAL A N 1
ATOM 623 C CA . VAL A 1 83 ? 0.988 6.845 3.191 1.00 97.06 83 VAL A CA 1
ATOM 624 C C . VAL A 1 83 ? 0.379 7.005 4.581 1.00 97.06 83 VAL A C 1
ATOM 626 O O . VAL A 1 83 ? 0.643 7.983 5.283 1.00 97.06 83 VAL A O 1
ATOM 629 N N . TYR A 1 84 ? -0.396 6.010 4.998 1.00 97.94 84 TYR A N 1
ATOM 630 C CA . TYR A 1 84 ? -0.982 5.889 6.324 1.00 97.94 84 TYR A CA 1
ATOM 631 C C . TYR A 1 84 ? -0.474 4.631 7.033 1.00 97.94 84 TYR A C 1
ATOM 633 O O . TYR A 1 84 ? -0.374 3.568 6.426 1.00 97.94 84 TYR A O 1
ATOM 641 N N . GLY A 1 85 ? -0.136 4.752 8.316 1.00 97.88 85 GLY A N 1
ATOM 642 C CA . GLY A 1 85 ? 0.209 3.612 9.162 1.00 97.88 85 GLY A CA 1
ATOM 643 C C . GLY A 1 85 ? -1.016 3.168 9.947 1.00 97.88 85 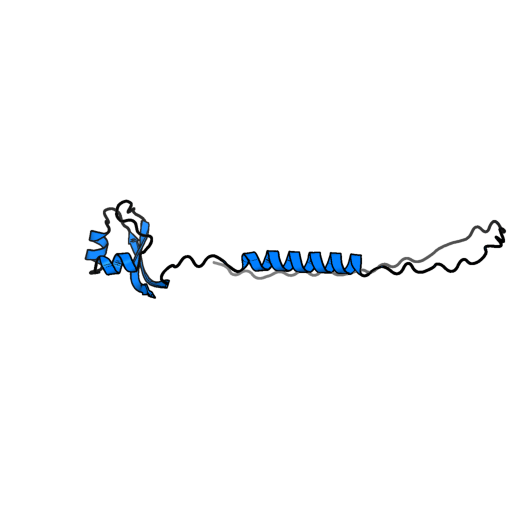GLY A C 1
ATOM 644 O O . GLY A 1 85 ? -1.545 3.966 10.716 1.00 97.88 85 GLY A O 1
ATOM 645 N N . ALA A 1 86 ? -1.448 1.923 9.758 1.00 97.75 86 ALA A N 1
ATOM 646 C CA . ALA A 1 86 ? -2.613 1.364 10.435 1.00 97.75 86 ALA A CA 1
ATOM 647 C C . ALA A 1 86 ? -2.498 1.477 11.964 1.00 97.75 86 ALA A C 1
ATOM 649 O O . ALA A 1 86 ? -1.466 1.128 12.545 1.00 97.75 86 ALA A O 1
ATOM 650 N N . GLU A 1 87 ? -3.562 1.928 12.617 1.00 97.88 87 GLU A N 1
ATOM 651 C CA . GLU A 1 87 ? -3.649 2.075 14.068 1.00 97.88 87 GLU A CA 1
ATOM 652 C C . GLU A 1 87 ? -4.421 0.909 14.710 1.00 97.88 87 GLU A C 1
ATOM 654 O O . GLU A 1 87 ? -4.974 0.033 14.042 1.00 97.88 87 GLU A O 1
ATOM 659 N N . GLU A 1 88 ? -4.426 0.856 16.042 1.00 97.25 88 GLU A N 1
ATOM 660 C CA . GLU A 1 88 ? -5.201 -0.147 16.771 1.00 97.25 88 GLU A CA 1
ATOM 661 C C . GLU A 1 88 ? -6.703 0.015 16.496 1.00 97.25 88 GLU A C 1
ATOM 663 O O . GLU A 1 88 ? -7.262 1.101 16.633 1.00 97.25 88 GLU A O 1
ATOM 668 N N . GLY A 1 89 ? -7.358 -1.086 16.120 1.00 95.19 89 GLY A N 1
ATOM 669 C CA . GLY A 1 89 ? -8.777 -1.101 15.761 1.00 95.19 89 GLY A CA 1
ATOM 670 C C . GLY A 1 89 ? -9.068 -0.782 14.292 1.00 95.19 89 GLY A C 1
ATOM 671 O O . GLY A 1 89 ? -10.230 -0.866 13.892 1.00 95.19 89 GLY A O 1
ATOM 672 N N . ASP A 1 90 ? -8.052 -0.470 13.481 1.00 97.62 90 ASP A N 1
ATOM 673 C CA . ASP A 1 90 ? -8.246 -0.312 12.043 1.00 97.62 90 ASP A CA 1
ATOM 674 C C . ASP A 1 90 ? -8.539 -1.641 11.338 1.00 97.62 90 ASP A C 1
ATOM 676 O O . ASP A 1 90 ? -8.064 -2.718 11.702 1.00 97.62 90 ASP A O 1
ATOM 680 N N . THR A 1 91 ? -9.316 -1.524 10.269 1.00 96.69 91 THR A N 1
ATOM 681 C CA . THR A 1 91 ? -9.630 -2.560 9.288 1.00 96.69 91 THR A CA 1
ATOM 682 C C . THR A 1 91 ? -9.509 -1.942 7.896 1.00 96.69 91 THR A C 1
ATOM 684 O O . THR A 1 91 ? -9.522 -0.716 7.758 1.00 96.69 91 THR A O 1
ATOM 687 N N . CYS A 1 92 ? -9.462 -2.756 6.838 1.00 95.94 92 CYS A N 1
ATOM 688 C CA . CYS A 1 92 ? -9.502 -2.216 5.476 1.00 95.94 92 CYS A CA 1
ATOM 689 C C . CYS A 1 92 ? -10.700 -1.274 5.270 1.00 95.94 92 CYS A C 1
ATOM 691 O O . CYS A 1 92 ? -10.526 -0.170 4.764 1.00 95.94 92 CYS A O 1
ATOM 693 N N . GLU A 1 93 ? -11.901 -1.657 5.719 1.00 96.88 93 GLU A N 1
ATOM 694 C CA . GLU A 1 93 ? -13.090 -0.815 5.551 1.00 96.88 93 GLU A CA 1
ATOM 695 C C . GLU A 1 93 ? -13.030 0.487 6.350 1.00 96.88 93 GLU A C 1
ATOM 697 O O . GLU A 1 93 ? -13.418 1.532 5.825 1.00 96.88 93 GLU A O 1
ATOM 702 N N . SER A 1 94 ? -12.526 0.464 7.589 1.00 97.56 94 SER A N 1
ATOM 703 C CA . SER A 1 94 ? -12.427 1.691 8.390 1.00 97.56 94 SER A CA 1
ATOM 704 C C . SER A 1 94 ? -11.450 2.683 7.768 1.00 97.56 94 SER A C 1
ATOM 706 O O . SER A 1 94 ? -11.749 3.874 7.722 1.00 97.56 94 SER A O 1
ATOM 708 N N . VAL A 1 95 ? -10.325 2.205 7.228 1.00 97.69 95 VAL A N 1
ATOM 709 C CA . VAL A 1 95 ? -9.348 3.044 6.521 1.00 97.69 95 VAL A CA 1
ATOM 710 C C . VAL A 1 95 ? -9.956 3.596 5.231 1.00 97.69 95 VAL A C 1
ATOM 712 O O . VAL A 1 95 ? -9.901 4.804 5.001 1.00 97.69 95 VAL A O 1
ATOM 715 N N . ILE A 1 96 ? -10.610 2.753 4.427 1.00 97.50 96 ILE A N 1
ATOM 716 C CA . ILE A 1 96 ? -11.307 3.179 3.203 1.00 97.50 96 ILE A CA 1
ATOM 717 C C . ILE A 1 96 ? -12.314 4.295 3.517 1.00 97.50 96 ILE A C 1
ATOM 719 O O . ILE A 1 96 ? -12.317 5.328 2.848 1.00 97.50 96 ILE A O 1
ATOM 723 N N . GLN A 1 97 ? -13.125 4.136 4.564 1.00 97.88 97 GLN A N 1
ATOM 724 C CA . GLN A 1 97 ? -14.102 5.146 4.979 1.00 97.88 97 GLN A CA 1
ATOM 725 C C . GLN A 1 97 ? -13.436 6.415 5.528 1.00 97.88 97 GLN A C 1
ATOM 727 O O . GLN A 1 97 ? -13.851 7.522 5.180 1.00 97.88 97 GLN A O 1
ATOM 732 N N . LYS A 1 98 ? -12.383 6.272 6.345 1.00 97.56 98 LYS A N 1
ATOM 733 C CA . LYS A 1 98 ? -11.613 7.385 6.928 1.00 97.56 98 LYS A CA 1
ATOM 734 C C . LYS A 1 98 ? -11.045 8.307 5.851 1.00 97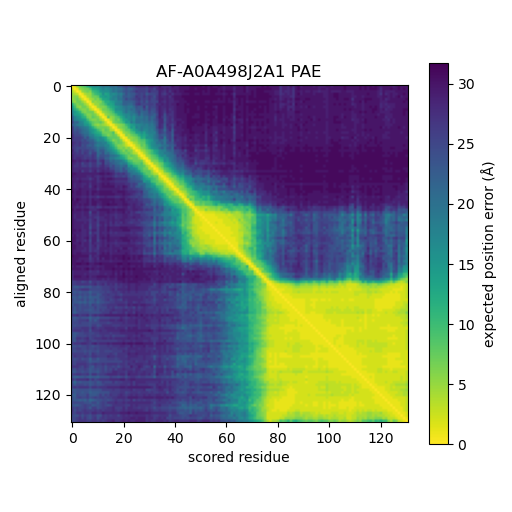.56 98 LYS A C 1
ATOM 736 O O . LYS A 1 98 ? -11.089 9.524 6.017 1.00 97.56 98 LYS A O 1
ATOM 741 N N . PHE A 1 99 ? -10.559 7.732 4.753 1.00 97.31 99 PHE A N 1
ATOM 742 C CA . PHE A 1 99 ? -9.994 8.468 3.619 1.00 97.31 99 PHE A CA 1
ATOM 743 C C . PHE A 1 99 ? -10.982 8.676 2.460 1.00 97.31 99 PHE A C 1
ATOM 745 O O . PHE A 1 99 ? -10.605 9.249 1.444 1.00 97.31 99 PHE A O 1
ATOM 752 N N . GLN A 1 100 ? -12.246 8.261 2.616 1.00 97.56 100 GLN A N 1
ATOM 753 C CA . GLN A 1 100 ? -13.306 8.391 1.605 1.00 97.56 100 GLN A CA 1
ATOM 754 C C . GLN A 1 100 ? -12.922 7.787 0.241 1.00 97.56 100 GLN A C 1
ATOM 756 O O . GLN A 1 100 ? -13.238 8.337 -0.814 1.00 97.56 100 GLN A O 1
ATOM 761 N N . LEU A 1 101 ? -12.229 6.649 0.264 1.00 96.56 101 LEU A N 1
ATOM 762 C CA . LEU A 1 101 ? -11.759 5.955 -0.932 1.00 96.56 101 LEU A CA 1
ATOM 763 C C . LEU A 1 101 ? -12.803 4.953 -1.441 1.00 96.56 101 LEU A C 1
ATOM 765 O O . LEU A 1 101 ? -13.648 4.463 -0.695 1.00 96.56 101 LEU A O 1
ATOM 769 N N . GLY A 1 102 ? -12.726 4.612 -2.726 1.00 97.19 102 GLY A N 1
ATOM 770 C CA . GLY A 1 102 ? -13.395 3.420 -3.248 1.00 97.19 102 GLY A CA 1
ATOM 771 C C . GLY A 1 102 ? -12.605 2.164 -2.876 1.00 97.19 102 GLY A C 1
ATOM 772 O O . GLY A 1 102 ? -11.376 2.185 -2.932 1.00 97.19 102 GLY A O 1
ATOM 773 N N . ALA A 1 103 ? -13.288 1.066 -2.538 1.00 95.75 103 ALA A N 1
ATOM 774 C CA . ALA A 1 103 ? -12.629 -0.192 -2.172 1.00 95.75 103 ALA A CA 1
ATOM 775 C C . ALA A 1 103 ? -11.735 -0.732 -3.301 1.00 95.75 103 ALA A C 1
ATOM 777 O O . ALA A 1 103 ? -10.572 -1.053 -3.063 1.00 95.75 103 ALA A O 1
ATOM 778 N N . ASP A 1 104 ? -12.241 -0.733 -4.538 1.00 95.44 104 ASP A N 1
ATOM 779 C CA . ASP A 1 104 ? -11.481 -1.180 -5.711 1.00 95.44 104 ASP A CA 1
ATOM 780 C C . ASP A 1 104 ? -10.234 -0.317 -5.938 1.00 95.44 104 ASP A C 1
ATOM 782 O O . ASP A 1 104 ? -9.151 -0.833 -6.201 1.00 95.44 104 ASP A O 1
ATOM 786 N N . PHE A 1 105 ? -10.365 1.004 -5.772 1.00 96.06 105 PHE A N 1
ATOM 787 C CA . PHE A 1 105 ? -9.240 1.926 -5.905 1.00 96.06 105 PHE A CA 1
ATOM 788 C C . PHE A 1 105 ? -8.191 1.687 -4.816 1.00 96.06 105 PHE A C 1
ATOM 790 O O . PHE A 1 105 ? -7.012 1.538 -5.129 1.00 96.06 105 PHE A O 1
ATOM 797 N N . PHE A 1 106 ? -8.612 1.577 -3.555 1.00 96.81 106 PHE A N 1
ATOM 798 C CA . PHE A 1 106 ? -7.716 1.324 -2.429 1.00 96.81 106 PHE A CA 1
ATOM 799 C C . PHE A 1 106 ? -6.921 0.022 -2.598 1.00 96.81 106 PHE A C 1
ATOM 801 O O . PHE A 1 106 ? -5.716 0.010 -2.354 1.00 96.81 106 PHE A O 1
ATOM 808 N N . LEU A 1 107 ? -7.560 -1.052 -3.068 1.00 95.44 107 LEU A N 1
ATOM 809 C CA . LEU A 1 107 ? -6.876 -2.315 -3.360 1.00 95.44 107 LEU A CA 1
ATOM 810 C C . LEU A 1 107 ? -5.954 -2.203 -4.582 1.00 95.44 107 LEU A C 1
ATOM 812 O O . LEU A 1 107 ? -4.871 -2.783 -4.579 1.00 95.44 107 LEU A O 1
ATOM 816 N N . SER A 1 108 ? -6.334 -1.417 -5.594 1.00 95.06 108 SER A N 1
ATOM 817 C CA . SER A 1 108 ? -5.498 -1.207 -6.785 1.00 95.06 108 SER A CA 1
ATOM 818 C C . SER A 1 108 ? -4.177 -0.495 -6.470 1.00 95.06 108 SER A C 1
ATOM 820 O O . SER A 1 108 ? -3.140 -0.871 -7.008 1.00 95.06 108 SER A O 1
ATOM 822 N N . ILE A 1 109 ? -4.187 0.471 -5.541 1.00 95.94 109 ILE A N 1
ATOM 823 C CA . ILE A 1 109 ? -2.974 1.169 -5.083 1.00 95.94 109 ILE A CA 1
ATOM 824 C C . ILE A 1 109 ? -2.269 0.446 -3.919 1.00 95.94 109 ILE A C 1
ATOM 826 O O . ILE A 1 109 ? -1.258 0.925 -3.413 1.00 95.94 109 ILE A O 1
ATOM 830 N N . ASN A 1 110 ? -2.777 -0.713 -3.490 1.00 95.88 110 ASN A N 1
ATOM 831 C CA . ASN A 1 110 ? -2.159 -1.570 -2.478 1.00 95.88 110 ASN A CA 1
ATOM 832 C C . ASN A 1 110 ? -2.202 -3.051 -2.917 1.00 95.88 110 ASN A C 1
ATOM 834 O O . ASN A 1 110 ? -2.795 -3.880 -2.226 1.00 95.88 110 ASN A O 1
ATOM 838 N N . PRO A 1 111 ? -1.558 -3.434 -4.036 1.00 93.25 111 PRO A N 1
ATOM 839 C CA . PRO A 1 111 ? -1.722 -4.762 -4.642 1.00 93.25 111 PRO A CA 1
ATOM 840 C C . PRO A 1 111 ? -1.232 -5.927 -3.764 1.00 93.25 111 PRO A C 1
ATOM 842 O O . PRO A 1 111 ? -1.642 -7.068 -3.954 1.00 93.25 111 PRO A O 1
ATOM 845 N N . ASN A 1 112 ? -0.366 -5.646 -2.786 1.00 91.25 112 ASN A N 1
ATOM 846 C CA . ASN A 1 112 ? 0.157 -6.634 -1.838 1.00 91.25 112 ASN A CA 1
ATOM 847 C C . ASN A 1 112 ? -0.648 -6.705 -0.527 1.00 91.25 112 ASN A C 1
ATOM 849 O O . ASN A 1 112 ? -0.287 -7.460 0.380 1.00 91.25 112 ASN A O 1
ATOM 853 N N . LEU A 1 113 ? -1.706 -5.902 -0.387 1.00 94.88 113 LEU A N 1
ATOM 854 C CA . LEU A 1 113 ? -2.531 -5.876 0.811 1.00 94.88 113 LEU A CA 1
ATOM 855 C C . LEU A 1 113 ? -3.467 -7.083 0.847 1.00 94.88 113 LEU A C 1
ATOM 857 O O . LEU A 1 113 ? -4.265 -7.304 -0.058 1.00 94.88 113 LEU A O 1
ATOM 861 N N . ASN A 1 114 ? -3.410 -7.829 1.947 1.00 95.38 114 ASN A N 1
ATOM 862 C CA . ASN A 1 114 ? -4.386 -8.858 2.269 1.00 95.38 114 ASN A CA 1
ATOM 863 C C . ASN A 1 114 ? -5.260 -8.385 3.438 1.00 95.38 114 ASN A C 1
ATOM 865 O O . ASN A 1 114 ? -4.789 -8.327 4.574 1.00 95.38 114 ASN A O 1
ATOM 869 N N . CYS A 1 115 ? -6.528 -8.076 3.163 1.00 95.06 115 CYS A N 1
ATOM 870 C CA . CYS A 1 115 ? -7.464 -7.589 4.177 1.00 95.06 115 CYS A CA 1
ATOM 871 C C . CYS A 1 115 ? -7.839 -8.633 5.239 1.00 95.06 115 CYS A C 1
ATOM 873 O O . CYS A 1 115 ? -8.184 -8.243 6.352 1.00 95.06 115 CYS A O 1
ATOM 875 N N . ASP A 1 116 ? -7.701 -9.932 4.952 1.00 94.94 116 ASP A N 1
ATOM 876 C CA . ASP A 1 116 ? -7.936 -10.993 5.943 1.00 94.94 116 ASP A CA 1
ATOM 877 C C . ASP A 1 116 ? -6.806 -11.081 6.980 1.00 94.94 116 ASP A C 1
ATOM 879 O O . ASP A 1 116 ? -6.974 -11.664 8.050 1.00 94.94 116 ASP A O 1
ATOM 883 N N . ASN A 1 117 ? -5.640 -10.508 6.667 1.00 94.81 117 ASN A N 1
ATOM 884 C CA . ASN A 1 117 ? -4.453 -10.536 7.516 1.00 94.81 117 ASN A CA 1
ATOM 885 C C . ASN A 1 117 ? -3.895 -9.121 7.740 1.00 94.81 117 ASN A C 1
ATOM 887 O O . ASN A 1 117 ? -2.685 -8.897 7.664 1.00 94.81 117 ASN A O 1
ATOM 891 N N . PHE A 1 118 ? -4.800 -8.175 7.989 1.00 94.31 118 PHE A N 1
ATOM 892 C CA . PHE A 1 118 ? -4.506 -6.784 8.318 1.00 94.31 118 PHE A CA 1
ATOM 893 C C . PHE A 1 118 ? -3.966 -6.648 9.749 1.00 94.31 118 PHE A C 1
ATOM 895 O O . PHE A 1 118 ? -4.456 -7.312 10.665 1.00 94.31 118 PHE A O 1
ATOM 902 N N . PHE A 1 119 ? -2.970 -5.786 9.965 1.00 95.00 119 PHE A N 1
ATOM 903 C CA . PHE A 1 119 ? -2.359 -5.603 11.285 1.00 95.00 119 PHE A CA 1
ATOM 904 C C . PHE A 1 119 ? -1.9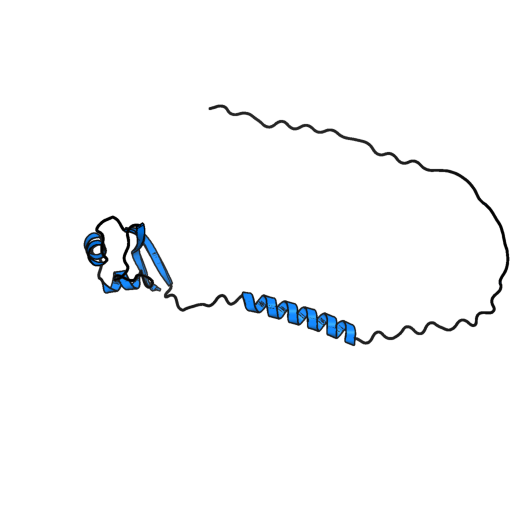27 -4.157 11.559 1.00 95.00 119 PHE A C 1
ATOM 906 O O . PHE A 1 119 ? -1.655 -3.370 10.655 1.00 95.00 119 PHE A O 1
ATOM 913 N N . VAL A 1 120 ? -1.824 -3.821 12.847 1.00 97.19 120 VAL A N 1
ATOM 914 C CA . VAL A 1 120 ? -1.393 -2.500 13.327 1.00 97.19 120 VAL A CA 1
ATOM 915 C C . VAL A 1 120 ? 0.052 -2.216 12.911 1.00 97.19 120 VAL A C 1
ATOM 917 O O . VAL A 1 120 ? 0.930 -3.068 13.042 1.00 97.19 120 VAL A O 1
ATOM 920 N N . GLY A 1 121 ? 0.310 -0.998 12.442 1.00 96.12 121 GLY A N 1
ATOM 921 C CA . GLY A 1 121 ? 1.610 -0.548 11.948 1.00 96.12 121 GLY A CA 1
ATOM 922 C C . GLY A 1 121 ? 1.881 -0.900 10.484 1.00 96.12 121 GLY A C 1
ATOM 923 O O . GLY A 1 121 ? 2.961 -0.591 9.980 1.00 96.12 121 GLY A O 1
ATOM 924 N N . GLN A 1 122 ? 0.930 -1.528 9.788 1.00 96.50 122 GLN A N 1
ATOM 925 C CA . GLN A 1 122 ? 1.025 -1.756 8.351 1.00 96.50 122 GLN A CA 1
ATOM 926 C C . GLN A 1 122 ? 0.917 -0.432 7.580 1.00 96.50 122 GLN A C 1
ATOM 928 O O . GLN A 1 122 ? 0.033 0.379 7.848 1.00 96.50 122 GLN A O 1
ATOM 933 N N . TRP A 1 123 ? 1.807 -0.222 6.609 1.00 96.75 123 TRP A N 1
ATOM 934 C CA . TRP A 1 123 ? 1.786 0.955 5.740 1.00 96.75 123 TRP A CA 1
ATOM 935 C C . TRP A 1 123 ? 0.845 0.745 4.556 1.00 96.75 123 TRP A C 1
ATOM 937 O O . TRP A 1 123 ? 0.935 -0.268 3.863 1.00 96.75 123 TRP A O 1
ATOM 947 N N . LEU A 1 124 ? -0.038 1.713 4.335 1.00 97.38 124 LEU A N 1
ATOM 948 C CA . LEU A 1 124 ? -1.089 1.689 3.325 1.00 97.38 124 LEU A CA 1
ATOM 949 C C . LEU A 1 124 ? -1.017 2.970 2.501 1.00 97.38 124 LEU A C 1
ATOM 951 O O . LEU A 1 124 ? -0.920 4.063 3.058 1.00 97.38 124 LEU A O 1
ATOM 955 N N . CYS A 1 125 ? -1.113 2.846 1.187 1.00 97.56 125 CYS A N 1
ATOM 956 C CA . CYS A 1 125 ? -1.281 3.981 0.295 1.00 97.56 125 CYS A CA 1
ATOM 957 C C . CYS A 1 125 ? -2.721 4.478 0.359 1.00 97.56 125 CYS A C 1
ATOM 959 O O . CYS A 1 125 ? -3.663 3.701 0.185 1.00 97.56 125 CYS A O 1
ATOM 961 N N . THR A 1 126 ? -2.885 5.770 0.627 1.00 97.06 126 THR A N 1
ATOM 962 C CA . THR A 1 126 ? -4.196 6.434 0.708 1.00 97.06 126 THR A CA 1
ATOM 963 C C . THR A 1 126 ? -4.424 7.416 -0.432 1.00 97.06 126 THR A C 1
ATOM 965 O O . THR A 1 126 ? -5.557 7.807 -0.687 1.00 97.06 126 THR A O 1
ATOM 968 N N . GLU A 1 127 ? -3.364 7.769 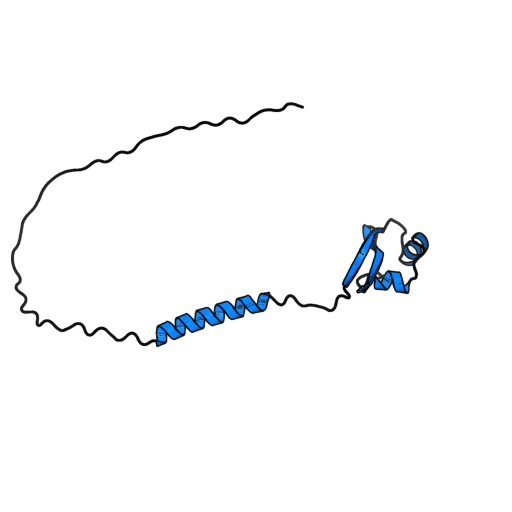-1.153 1.00 96.75 127 GLU A N 1
ATOM 969 C CA . GLU A 1 127 ? -3.400 8.586 -2.359 1.00 96.75 127 GLU A CA 1
ATOM 970 C C . GLU A 1 127 ? -2.307 8.088 -3.303 1.00 96.75 127 GLU A C 1
ATOM 972 O O . GLU A 1 127 ? -1.206 7.751 -2.858 1.00 96.75 127 GLU A O 1
ATOM 977 N N . GLY A 1 128 ? -2.618 7.992 -4.590 1.00 94.00 128 GLY A N 1
ATOM 978 C CA . GLY A 1 128 ? -1.697 7.435 -5.565 1.00 94.00 128 GLY A CA 1
ATOM 979 C C . GLY A 1 128 ? -2.332 7.187 -6.926 1.00 94.00 128 GLY A C 1
ATOM 980 O O . GLY A 1 128 ? -3.515 7.450 -7.142 1.00 94.00 128 GLY A O 1
ATOM 981 N N . THR A 1 129 ? -1.534 6.661 -7.849 1.00 93.50 129 THR A N 1
ATOM 982 C CA . THR A 1 129 ? -1.947 6.319 -9.216 1.00 93.50 129 THR A CA 1
ATOM 983 C C . THR A 1 129 ? -1.362 4.968 -9.611 1.00 93.50 129 THR A C 1
ATOM 985 O O . THR A 1 129 ? -0.210 4.671 -9.303 1.00 93.50 129 THR A O 1
ATOM 988 N N . VAL A 1 130 ? -2.149 4.154 -10.310 1.00 90.94 130 VAL A N 1
ATOM 989 C CA . VAL A 1 130 ? -1.705 2.889 -10.907 1.00 90.94 130 VAL A CA 1
ATOM 990 C C . VAL A 1 130 ? -1.242 3.172 -12.343 1.00 90.94 130 VAL A C 1
ATOM 992 O O . VAL A 1 130 ? -2.003 3.784 -13.096 1.00 90.94 130 VAL A O 1
ATOM 995 N N . ASN A 1 131 ? -0.006 2.794 -12.700 1.00 81.06 131 ASN A N 1
ATOM 996 C CA . ASN A 1 131 ? 0.607 3.062 -14.015 1.00 81.06 131 ASN A CA 1
ATOM 997 C C . ASN A 1 131 ? 0.956 1.797 -14.803 1.00 81.06 131 ASN A C 1
ATOM 999 O O . ASN A 1 131 ? 1.458 0.834 -14.173 1.00 81.06 131 ASN A O 1
#

Organism: Malus domestica (NCBI:txid3750)

Solvent-accessible surface area (backbone atoms only — not comparable to full-atom values): 9032 Å² total; per-residue (Å²): 135,84,89,84,82,90,83,88,82,88,84,81,90,85,88,83,88,85,80,90,84,88,86,87,80,88,83,83,82,87,80,91,72,92,68,79,84,71,79,79,77,75,76,77,78,59,64,63,62,57,50,50,52,50,48,51,53,51,52,54,50,54,61,58,56,67,67,73,67,70,78,80,68,89,64,67,52,56,46,69,80,38,79,43,66,36,48,90,90,62,47,65,67,55,50,32,59,75,71,70,50,54,70,70,57,45,44,61,52,31,79,86,67,50,73,96,72,66,58,68,66,43,78,40,47,79,37,64,47,74,87

pLDDT: mean 74.24, std 22.32, range [36.44, 97.94]

Sequence (131 aa):
MKSFQLSQRRSSFARGDASSDFRPLSFANSIVQKGKIKTVEMAKSGNKMATLLNLILVLSLVLMISIAESRKLGEEAVACDSVYGAEEGDTCESVIQKFQLGADFFLSINPNLNCDNFFVGQWLCTEGTVN

Radius of gyration: 39.1 Å; Cα contacts (8 Å, |Δi|>4): 82; chains: 1; bounding box: 104×52×56 Å

Secondary structure (DSSP, 8-state):
----------------------------------------------THHHHHHHHHHHHHHHHHHTTS---------EEEEEEEEPPTT--HHHHHHHTT--HHHHHHT-TT--GGG--TT-EEEEEEEE-